Protein AF-A0A7S4EA00-F1 (afdb_monomer_lite)

pLDDT: mean 87.5, std 9.58, range [57.59, 98.19]

Sequence (141 aa):
MFYQASSFNQPLSGWQVDKVMNMNQMFGGASAFDQDLGWCVAYDVDTEDAFSSTPCESTSCSVEQRSDCPTGNVMTDSNIGTAVAAWLADATTAETTYGHISTWATGGVTDMSLLFCAQYCGSGTNSAAASFNEDIGAWDT

Radius of gyration: 18.72 Å; chains: 1; bounding box: 39×25×51 Å

Foldseek 3Di:
DCQLVLQDADAQLPDACQPAQELASVCQNVAAHQAQNCYEYELNHHCHSSQHNYPCVVCSSNYHHDNPGQNQQEDAQVPLLVLLLCCLVPVVVSCVRRNHLQRHAQPRYPDPPCSLPQDDPVPDHSVSSVVDDDHNVNHDD

Organism: NCBI:txid35677

InterPro domains:
  IPR005046 Protein of unknown function DUF285 [PF03382] (1-53)
  IPR005046 Protein of unknown function DUF285 [PF03382] (99-141)

Structure (mmCIF, N/CA/C/O backbone):
data_AF-A0A7S4EA00-F1
#
_entry.id   AF-A0A7S4EA00-F1
#
loop_
_atom_site.group_PDB
_atom_site.id
_atom_site.type_symbol
_atom_site.label_atom_id
_atom_site.label_alt_id
_atom_site.label_comp_id
_atom_site.label_asym_id
_atom_site.label_entity_id
_atom_site.label_seq_id
_atom_site.pdbx_PDB_ins_code
_atom_site.Cartn_x
_atom_site.Cartn_y
_atom_site.Cartn_z
_atom_site.occupancy
_atom_site.B_iso_or_equiv
_atom_site.auth_seq_id
_atom_site.auth_comp_id
_atom_site.auth_asym_id
_atom_site.auth_atom_id
_atom_site.pdbx_PDB_model_num
ATOM 1 N N . MET A 1 1 ? 12.920 -7.458 -7.567 1.00 78.44 1 MET A N 1
ATOM 2 C CA . MET A 1 1 ? 12.191 -8.727 -7.310 1.00 78.44 1 MET A CA 1
ATOM 3 C C . MET A 1 1 ? 11.848 -9.451 -8.611 1.00 78.44 1 MET A C 1
ATOM 5 O O . MET A 1 1 ? 12.065 -10.650 -8.692 1.00 78.44 1 MET A O 1
ATOM 9 N N . PHE A 1 2 ? 11.374 -8.734 -9.630 1.00 95.75 2 PHE A N 1
ATOM 10 C CA . PHE A 1 2 ? 10.991 -9.221 -10.958 1.00 95.75 2 PHE A CA 1
ATOM 11 C C . PHE A 1 2 ? 11.949 -8.739 -12.066 1.00 95.75 2 PHE A C 1
ATOM 13 O O . PHE A 1 2 ? 11.542 -8.554 -13.211 1.00 95.75 2 PHE A O 1
ATOM 20 N N . TYR A 1 3 ? 13.227 -8.525 -11.737 1.00 96.50 3 TYR A N 1
ATOM 21 C CA . TYR A 1 3 ? 14.236 -8.099 -12.708 1.00 96.50 3 TYR A CA 1
ATOM 22 C C . TYR A 1 3 ? 14.353 -9.123 -13.849 1.00 96.50 3 TYR A C 1
ATOM 24 O O . TYR A 1 3 ? 14.521 -10.317 -13.599 1.00 96.50 3 TYR A O 1
ATOM 32 N N . GLN A 1 4 ? 14.221 -8.657 -15.091 1.00 97.19 4 GLN A N 1
ATOM 33 C CA . GLN A 1 4 ? 14.167 -9.449 -16.326 1.00 97.19 4 GLN A CA 1
ATOM 34 C C . GLN A 1 4 ? 13.076 -10.533 -16.373 1.00 97.19 4 GLN A C 1
ATOM 36 O O . GLN A 1 4 ? 13.117 -11.419 -17.231 1.00 97.19 4 GLN A O 1
ATOM 41 N N . ALA A 1 5 ? 12.055 -10.459 -15.514 1.00 97.94 5 ALA A N 1
ATOM 42 C CA . ALA A 1 5 ? 10.876 -11.316 -15.604 1.00 97.94 5 ALA A CA 1
ATOM 43 C C . ALA A 1 5 ? 9.964 -10.835 -16.747 1.00 97.94 5 ALA A C 1
ATOM 45 O O . ALA A 1 5 ? 8.855 -10.356 -16.530 1.00 97.94 5 ALA A O 1
ATOM 46 N N . SER A 1 6 ? 10.447 -10.956 -17.985 1.00 97.81 6 SER A N 1
ATOM 47 C CA . SER A 1 6 ? 9.884 -10.336 -19.193 1.00 97.81 6 SER A CA 1
ATOM 48 C C . SER A 1 6 ? 8.419 -10.673 -19.480 1.00 97.81 6 SER A C 1
ATOM 50 O O . SER A 1 6 ? 7.765 -9.933 -20.207 1.00 97.81 6 SER A O 1
ATOM 52 N N . SER A 1 7 ? 7.907 -11.774 -18.921 1.00 98.12 7 SER A N 1
ATOM 53 C CA . SER A 1 7 ? 6.523 -12.247 -19.082 1.00 98.12 7 SER A CA 1
ATOM 54 C C . SER A 1 7 ? 5.611 -11.947 -17.883 1.00 98.12 7 SER A C 1
ATOM 56 O O . SER A 1 7 ? 4.431 -12.288 -17.920 1.00 98.12 7 SER A O 1
ATOM 58 N N . PHE A 1 8 ? 6.134 -11.373 -16.797 1.00 97.44 8 PHE A N 1
ATOM 59 C CA . PHE A 1 8 ? 5.345 -11.087 -15.600 1.00 97.44 8 PHE A CA 1
ATOM 60 C C . PHE A 1 8 ? 4.432 -9.873 -15.827 1.00 97.44 8 PHE A C 1
ATOM 62 O O . PHE A 1 8 ? 4.903 -8.809 -16.210 1.00 97.44 8 PHE A O 1
ATOM 69 N N . ASN A 1 9 ? 3.130 -10.041 -15.587 1.00 97.06 9 ASN A N 1
ATOM 70 C CA . ASN A 1 9 ? 2.118 -8.982 -15.703 1.00 97.06 9 ASN A CA 1
ATOM 71 C C . ASN A 1 9 ? 0.890 -9.292 -14.825 1.00 97.06 9 ASN A C 1
ATOM 73 O O . ASN A 1 9 ? -0.248 -9.248 -15.284 1.00 97.06 9 ASN A O 1
ATOM 77 N N . GLN A 1 10 ? 1.121 -9.767 -13.600 1.00 96.62 10 GLN A N 1
ATOM 78 C CA . GLN A 1 10 ? 0.038 -10.072 -12.660 1.00 96.62 10 GLN A CA 1
ATOM 79 C C . GLN A 1 10 ? -0.258 -8.848 -11.783 1.00 96.62 10 GLN A C 1
ATOM 81 O O . GLN A 1 10 ? 0.673 -8.093 -11.494 1.00 96.62 10 GLN A O 1
ATOM 86 N N . PRO A 1 11 ? -1.514 -8.650 -11.346 1.00 90.94 11 PRO A N 1
ATOM 87 C CA . PRO A 1 11 ? -1.885 -7.508 -10.517 1.00 90.94 11 PRO A CA 1
ATOM 88 C C . PRO A 1 11 ? -1.206 -7.575 -9.145 1.00 90.94 11 PRO A C 1
ATOM 90 O O . PRO A 1 11 ? -1.193 -8.628 -8.506 1.00 90.94 11 PRO A O 1
ATOM 93 N N . LEU A 1 12 ? -0.670 -6.440 -8.685 1.00 92.62 12 LEU A N 1
ATOM 94 C CA . LEU A 1 12 ? 0.019 -6.304 -7.393 1.00 92.62 12 LEU A CA 1
ATOM 95 C C . LEU A 1 12 ? -0.461 -5.095 -6.566 1.00 92.62 12 LEU A C 1
ATOM 97 O O . LEU A 1 12 ? 0.161 -4.751 -5.563 1.00 92.62 12 LEU A O 1
ATOM 101 N N . SER A 1 13 ? -1.566 -4.450 -6.946 1.00 85.00 13 SER A N 1
ATOM 102 C CA . SER A 1 13 ? -2.046 -3.216 -6.302 1.00 85.00 13 SER A CA 1
ATOM 103 C C . SER A 1 13 ? -2.381 -3.358 -4.812 1.00 85.00 13 SER A C 1
ATOM 105 O O . SER A 1 13 ? -2.360 -2.378 -4.080 1.00 85.00 13 SER A O 1
ATOM 107 N N . GLY A 1 14 ? -2.630 -4.580 -4.332 1.00 77.12 14 GLY A N 1
ATOM 108 C CA . GLY A 1 14 ? -2.878 -4.863 -2.913 1.00 77.12 14 GLY A CA 1
ATOM 109 C C . GLY A 1 14 ? -1.625 -5.005 -2.039 1.00 77.12 14 GLY A C 1
ATOM 110 O O . GLY A 1 14 ? -1.748 -5.354 -0.867 1.00 77.12 14 GLY A O 1
ATOM 111 N N . TRP A 1 15 ? -0.418 -4.825 -2.581 1.00 84.50 15 TRP A N 1
ATOM 112 C CA . TRP A 1 15 ? 0.810 -4.947 -1.791 1.00 84.50 15 TRP A CA 1
ATOM 113 C C . TRP A 1 15 ? 1.048 -3.735 -0.897 1.00 84.50 15 TRP A C 1
ATOM 115 O O . TRP A 1 15 ? 0.946 -2.590 -1.327 1.00 84.50 15 TRP A O 1
ATOM 125 N N . GLN A 1 16 ? 1.455 -4.010 0.341 1.00 75.50 16 GLN A N 1
ATOM 126 C CA . GLN A 1 16 ? 1.897 -2.987 1.282 1.00 75.50 16 GLN A CA 1
ATOM 127 C C . GLN A 1 16 ? 3.400 -2.795 1.150 1.00 75.50 16 GLN A C 1
ATOM 129 O O . GLN A 1 16 ? 4.184 -3.693 1.464 1.00 75.50 16 GLN A O 1
ATOM 134 N N . VAL A 1 17 ? 3.792 -1.634 0.641 1.00 83.50 17 VAL A N 1
ATOM 135 C CA . VAL A 1 17 ? 5.190 -1.299 0.348 1.00 83.50 17 VAL A CA 1
ATOM 136 C C . VAL A 1 17 ? 5.632 0.007 1.011 1.00 83.50 17 VAL A C 1
ATOM 138 O O . VAL A 1 17 ? 6.723 0.495 0.737 1.00 83.50 17 VAL A O 1
ATOM 141 N N . ASP A 1 18 ? 4.825 0.540 1.928 1.00 79.19 18 ASP A N 1
ATOM 142 C CA . ASP A 1 18 ? 5.047 1.797 2.654 1.00 79.19 18 ASP A CA 1
ATOM 143 C C . ASP A 1 18 ? 6.353 1.802 3.470 1.00 79.19 18 ASP A C 1
ATOM 145 O O . ASP A 1 18 ? 6.931 2.857 3.717 1.00 79.19 18 ASP A O 1
ATOM 149 N N . LYS A 1 19 ? 6.854 0.616 3.842 1.00 79.06 19 LYS A N 1
ATOM 150 C CA . LYS A 1 19 ? 8.128 0.425 4.560 1.00 79.06 19 LYS A CA 1
ATOM 151 C C . LYS A 1 19 ? 9.312 0.053 3.666 1.00 79.06 19 LYS A C 1
ATOM 153 O O . LYS A 1 19 ? 10.418 -0.152 4.171 1.00 79.06 19 LYS A O 1
ATOM 158 N N . VAL A 1 20 ? 9.100 -0.129 2.364 1.00 87.31 20 VAL A N 1
ATOM 159 C CA . VAL A 1 20 ? 10.180 -0.498 1.445 1.00 87.31 20 VAL A CA 1
ATOM 160 C C . VAL A 1 20 ? 11.039 0.735 1.189 1.00 87.31 20 VAL A C 1
ATOM 162 O O . VAL A 1 20 ? 10.546 1.744 0.706 1.00 87.31 20 VAL A O 1
ATOM 165 N N . MET A 1 21 ? 12.337 0.628 1.482 1.00 90.19 21 MET A N 1
ATOM 166 C CA . MET A 1 21 ? 13.304 1.721 1.291 1.00 90.19 21 MET A CA 1
ATOM 167 C C . MET A 1 21 ? 14.135 1.579 0.009 1.00 90.19 21 MET A C 1
ATOM 169 O O . MET A 1 21 ? 14.808 2.520 -0.398 1.00 90.19 21 MET A O 1
ATOM 173 N N . ASN A 1 22 ? 14.112 0.405 -0.629 1.00 94.25 22 ASN A N 1
ATOM 174 C CA . ASN A 1 22 ? 14.856 0.144 -1.857 1.00 94.25 22 ASN A CA 1
ATOM 175 C C . ASN A 1 22 ? 14.020 -0.710 -2.820 1.00 94.25 22 ASN A C 1
ATOM 177 O O . ASN A 1 22 ? 13.699 -1.864 -2.533 1.00 94.25 22 ASN A O 1
ATOM 181 N N . MET A 1 23 ? 13.687 -0.118 -3.961 1.00 95.38 23 MET A N 1
ATOM 182 C CA . MET A 1 23 ? 12.997 -0.716 -5.102 1.00 95.38 23 MET A CA 1
ATOM 183 C C . MET A 1 23 ? 13.875 -0.718 -6.361 1.00 95.38 23 MET A C 1
ATOM 185 O O . MET A 1 23 ? 13.362 -0.896 -7.469 1.00 95.38 23 MET A O 1
ATOM 189 N N . ASN A 1 24 ? 15.188 -0.535 -6.208 1.00 95.62 24 ASN A N 1
ATOM 190 C CA . ASN A 1 24 ? 16.119 -0.443 -7.322 1.00 95.62 24 ASN A CA 1
ATOM 191 C C . ASN A 1 24 ? 15.983 -1.672 -8.239 1.00 95.62 24 ASN A C 1
ATOM 193 O O . ASN A 1 24 ? 15.966 -2.819 -7.771 1.00 95.62 24 ASN A O 1
ATOM 197 N N . GLN A 1 25 ? 15.795 -1.427 -9.540 1.00 95.81 25 GLN A N 1
ATOM 198 C CA . GLN A 1 25 ? 15.594 -2.458 -10.569 1.00 95.81 25 GLN A CA 1
ATOM 199 C C . GLN A 1 25 ? 14.486 -3.485 -10.254 1.00 95.81 25 GLN A C 1
ATOM 201 O O . GLN A 1 25 ? 14.492 -4.602 -10.784 1.00 95.81 25 GLN A O 1
ATOM 206 N N . MET A 1 26 ? 13.506 -3.147 -9.402 1.00 96.75 26 MET A N 1
ATOM 207 C CA . MET A 1 26 ? 12.524 -4.115 -8.910 1.00 96.75 26 MET A CA 1
ATOM 208 C C . MET A 1 26 ? 11.763 -4.823 -10.035 1.00 96.75 26 MET A C 1
ATOM 210 O O . MET A 1 26 ? 11.577 -6.037 -9.918 1.00 96.75 26 MET A O 1
ATOM 214 N N . PHE A 1 27 ? 11.404 -4.100 -11.095 1.00 97.81 27 PHE A N 1
ATOM 215 C CA . PHE A 1 27 ? 10.779 -4.560 -12.340 1.00 97.81 27 PHE A CA 1
ATOM 216 C C . PHE A 1 27 ? 11.641 -4.257 -13.579 1.00 97.81 27 PHE A C 1
ATOM 218 O O . PHE A 1 27 ? 11.149 -4.346 -14.701 1.00 97.81 27 PHE A O 1
ATOM 225 N N . GLY A 1 28 ? 12.926 -3.925 -13.409 1.00 97.56 28 GLY A N 1
ATOM 226 C CA . GLY A 1 28 ? 13.810 -3.602 -14.531 1.00 97.56 28 GLY A CA 1
ATOM 227 C C . GLY A 1 28 ? 13.852 -4.741 -15.557 1.00 97.56 28 GLY A C 1
ATOM 228 O O . GLY A 1 28 ? 14.166 -5.879 -15.214 1.00 97.56 28 GLY A O 1
ATOM 229 N N . GLY A 1 29 ? 13.493 -4.480 -16.811 1.00 97.38 29 GLY A N 1
ATOM 230 C CA . GLY A 1 29 ? 13.412 -5.491 -17.870 1.00 97.38 29 GLY A CA 1
ATOM 231 C C . GLY A 1 29 ? 12.173 -6.398 -17.830 1.00 97.38 29 GLY A C 1
ATOM 232 O O . GLY A 1 29 ? 12.114 -7.368 -18.591 1.00 97.38 29 GLY A O 1
ATOM 233 N N . ALA A 1 30 ? 11.176 -6.120 -16.984 1.00 98.06 30 ALA A N 1
ATOM 234 C CA . ALA A 1 30 ? 9.879 -6.799 -17.003 1.00 98.06 30 ALA A CA 1
ATOM 235 C C . ALA A 1 30 ? 9.011 -6.266 -18.159 1.00 98.06 30 ALA A C 1
ATOM 237 O O . ALA A 1 30 ? 8.018 -5.575 -17.965 1.00 98.06 30 ALA A O 1
ATOM 238 N N . SER A 1 31 ? 9.397 -6.590 -19.393 1.00 98.00 31 SER A N 1
ATOM 239 C CA . SER A 1 31 ? 8.854 -5.987 -20.620 1.00 98.00 31 SER A CA 1
ATOM 240 C C . SER A 1 31 ? 7.346 -6.150 -20.853 1.00 98.00 31 SER A C 1
ATOM 242 O O . SER A 1 31 ? 6.796 -5.461 -21.706 1.00 98.00 31 SER A O 1
ATOM 244 N N . ALA A 1 32 ? 6.679 -7.071 -20.154 1.00 98.19 32 ALA A N 1
ATOM 245 C CA . ALA A 1 32 ? 5.228 -7.249 -20.227 1.00 98.19 32 ALA A CA 1
ATOM 246 C C . ALA A 1 32 ? 4.466 -6.551 -19.089 1.00 98.19 32 ALA A C 1
ATOM 248 O O . ALA A 1 32 ? 3.239 -6.570 -19.114 1.00 98.19 32 ALA A O 1
ATOM 249 N N . PHE A 1 33 ? 5.157 -5.989 -18.093 1.00 98.06 33 PHE A N 1
ATOM 250 C CA . PHE A 1 33 ? 4.533 -5.463 -16.884 1.00 98.06 33 PHE A CA 1
ATOM 251 C C . PHE A 1 33 ? 3.918 -4.080 -17.125 1.00 98.06 33 PHE A C 1
ATOM 253 O O . PHE A 1 33 ? 4.634 -3.101 -17.312 1.00 98.06 33 PHE A O 1
ATOM 260 N N . ASP A 1 34 ? 2.590 -4.015 -17.110 1.00 97.06 34 ASP A N 1
ATOM 261 C CA . ASP A 1 34 ? 1.805 -2.803 -17.368 1.00 97.06 34 ASP A CA 1
ATOM 262 C C . ASP A 1 34 ? 0.582 -2.767 -16.444 1.00 97.06 34 ASP A C 1
ATOM 264 O O . ASP A 1 34 ? -0.569 -2.794 -16.880 1.00 97.06 34 ASP A O 1
ATOM 268 N N . GLN A 1 35 ? 0.834 -2.859 -15.139 1.00 96.62 35 GLN A N 1
ATOM 269 C CA . GLN A 1 35 ? -0.214 -2.821 -14.121 1.00 96.62 3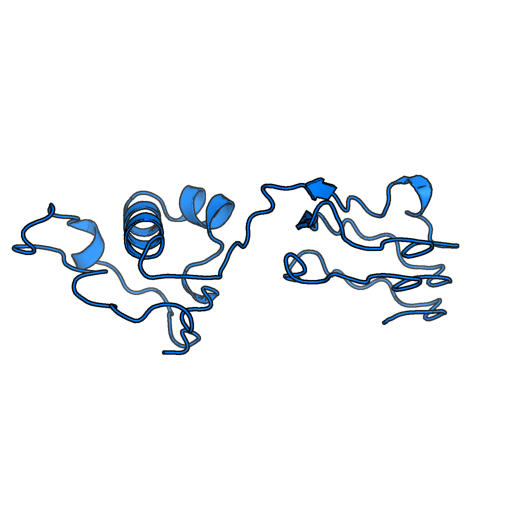5 GLN A CA 1
ATOM 270 C C . GLN A 1 35 ? -0.217 -1.473 -13.416 1.00 96.62 35 GLN A C 1
ATOM 272 O O . GLN A 1 35 ? 0.838 -0.913 -13.132 1.00 96.62 35 GLN A O 1
ATOM 277 N N . ASP A 1 36 ? -1.411 -1.009 -13.065 1.00 95.06 36 ASP A N 1
ATOM 278 C CA . ASP A 1 36 ? -1.577 0.090 -12.124 1.00 95.06 36 ASP A CA 1
ATOM 279 C C . ASP A 1 36 ? -1.296 -0.425 -10.708 1.00 95.06 36 ASP A C 1
ATOM 281 O O . ASP A 1 36 ? -2.024 -1.278 -10.187 1.00 95.06 36 ASP A O 1
ATOM 285 N N . LEU A 1 37 ? -0.192 0.028 -10.114 1.00 92.69 37 LEU A N 1
ATOM 286 C CA . LEU A 1 37 ? 0.194 -0.387 -8.771 1.00 92.69 37 LEU A CA 1
ATOM 287 C C . LEU A 1 37 ? -0.555 0.410 -7.707 1.00 92.69 37 LEU A C 1
ATOM 289 O O . LEU A 1 37 ? -0.900 -0.155 -6.673 1.00 92.69 37 LEU A O 1
ATOM 293 N N . GLY A 1 38 ? -0.789 1.706 -7.935 1.00 88.19 38 GLY A N 1
ATOM 294 C CA . GLY A 1 38 ? -1.370 2.609 -6.935 1.00 88.19 38 GLY A CA 1
ATOM 295 C C . GLY A 1 38 ? -0.632 2.604 -5.588 1.00 88.19 38 GLY A C 1
ATOM 296 O O . GLY A 1 38 ? -1.222 2.916 -4.555 1.00 88.19 38 GLY A O 1
ATOM 297 N N . TRP A 1 39 ? 0.636 2.182 -5.566 1.00 90.50 39 TRP A N 1
ATOM 298 C CA . TRP A 1 39 ? 1.402 2.070 -4.334 1.00 90.50 39 TRP A CA 1
ATOM 299 C C . TRP A 1 39 ? 1.819 3.442 -3.838 1.00 90.50 39 TRP A C 1
ATOM 301 O O . TRP A 1 39 ? 2.291 4.274 -4.611 1.00 90.50 39 TRP A O 1
ATOM 311 N N . CYS A 1 40 ? 1.750 3.620 -2.524 1.00 87.06 40 CYS A N 1
ATOM 312 C CA . CYS A 1 40 ? 2.386 4.738 -1.859 1.00 87.06 40 CYS A CA 1
ATOM 313 C C . CYS A 1 40 ? 3.657 4.258 -1.159 1.00 87.06 40 CYS A C 1
ATOM 315 O O . CYS A 1 40 ? 3.623 3.307 -0.377 1.00 87.06 40 CYS A O 1
ATOM 317 N N . VAL A 1 41 ? 4.775 4.916 -1.443 1.00 88.94 41 VAL A N 1
ATOM 318 C CA . VAL A 1 41 ? 6.094 4.618 -0.876 1.00 88.94 41 VAL A CA 1
ATOM 319 C C . VAL A 1 41 ? 6.672 5.858 -0.198 1.00 88.94 41 VAL A C 1
ATOM 321 O O . VAL A 1 41 ? 6.365 6.989 -0.583 1.00 88.94 41 VAL A O 1
ATOM 324 N N . ALA A 1 42 ? 7.508 5.655 0.820 1.00 87.00 42 ALA A N 1
ATOM 325 C CA . ALA A 1 42 ? 8.132 6.754 1.549 1.00 87.00 42 ALA A CA 1
ATOM 326 C C . ALA A 1 42 ? 8.892 7.701 0.604 1.00 87.00 42 ALA A C 1
ATOM 328 O O . ALA A 1 42 ? 9.484 7.273 -0.384 1.00 87.00 42 ALA A O 1
ATOM 329 N N . TYR A 1 43 ? 8.895 8.998 0.911 1.00 86.00 43 TYR A N 1
ATOM 330 C CA . TYR A 1 43 ? 9.527 10.016 0.060 1.00 86.00 43 TYR A CA 1
ATOM 331 C C . TYR A 1 43 ? 11.025 9.765 -0.225 1.00 86.00 43 TYR A C 1
ATOM 333 O O . TYR A 1 43 ? 11.560 10.265 -1.207 1.00 86.00 43 TYR A O 1
ATOM 341 N N . ASP A 1 44 ? 11.714 9.009 0.628 1.00 89.56 44 ASP A N 1
ATOM 342 C CA . ASP A 1 44 ? 13.137 8.681 0.529 1.00 89.56 44 ASP A CA 1
ATOM 343 C C . ASP A 1 44 ? 13.421 7.252 0.027 1.00 89.56 44 ASP A C 1
ATOM 345 O O . ASP A 1 44 ? 14.552 6.774 0.140 1.00 89.56 44 ASP A O 1
ATOM 349 N N . VAL A 1 45 ? 12.428 6.570 -0.554 1.00 91.25 45 VAL A N 1
ATOM 350 C CA . VAL A 1 45 ? 12.636 5.270 -1.204 1.00 91.25 45 VAL A CA 1
ATOM 351 C C . VAL A 1 45 ? 13.507 5.403 -2.458 1.00 91.25 45 VAL A C 1
ATOM 353 O O . VAL A 1 45 ? 13.286 6.253 -3.321 1.00 91.25 45 VAL A O 1
ATOM 356 N N . ASP A 1 46 ? 14.489 4.515 -2.600 1.00 93.56 46 ASP A N 1
ATOM 357 C CA . ASP A 1 46 ? 15.255 4.396 -3.840 1.00 93.56 46 ASP A CA 1
ATOM 358 C C . ASP A 1 46 ? 14.424 3.654 -4.899 1.00 93.56 46 ASP A C 1
ATOM 360 O O . ASP A 1 46 ? 14.205 2.447 -4.789 1.00 93.56 46 ASP A O 1
ATOM 364 N N . THR A 1 47 ? 13.954 4.370 -5.922 1.00 92.81 47 THR A N 1
ATOM 365 C CA . THR A 1 47 ? 13.229 3.805 -7.076 1.00 92.81 47 THR A CA 1
ATOM 366 C C . THR A 1 47 ? 14.038 3.873 -8.372 1.00 92.81 47 THR A C 1
ATOM 368 O O . THR A 1 47 ? 13.454 3.825 -9.457 1.00 92.81 47 THR A O 1
ATOM 371 N N . GLU A 1 48 ? 15.364 4.018 -8.292 1.00 94.62 48 GLU A N 1
ATOM 372 C CA . GLU A 1 48 ? 16.224 4.083 -9.474 1.00 94.62 48 GLU A CA 1
ATOM 373 C C . GLU A 1 48 ? 16.046 2.826 -10.340 1.00 94.62 48 GLU A C 1
ATOM 375 O O . GLU A 1 48 ? 16.078 1.691 -9.858 1.00 94.62 48 GLU A O 1
ATOM 380 N N . ASP A 1 49 ? 15.781 3.031 -11.632 1.00 95.31 49 ASP A N 1
ATOM 381 C CA . ASP A 1 49 ? 15.543 1.976 -12.624 1.00 95.31 49 ASP A CA 1
ATOM 382 C C . ASP A 1 49 ? 14.467 0.939 -12.248 1.00 95.31 49 ASP A C 1
ATOM 384 O O . ASP A 1 49 ? 14.377 -0.115 -12.892 1.00 95.31 49 ASP A O 1
ATOM 388 N N . ALA A 1 50 ? 13.620 1.226 -11.249 1.00 96.19 50 ALA A N 1
ATOM 389 C CA . ALA A 1 50 ? 12.635 0.287 -10.714 1.00 96.19 50 ALA A CA 1
ATOM 390 C C . ALA A 1 50 ? 11.711 -0.256 -11.806 1.00 96.19 50 ALA A C 1
ATOM 392 O O . ALA A 1 50 ? 11.374 -1.435 -11.788 1.00 96.19 50 ALA A O 1
ATOM 393 N N . PHE A 1 51 ? 11.375 0.585 -12.784 1.00 97.12 51 PHE A N 1
ATOM 394 C CA . PHE A 1 51 ? 10.496 0.275 -13.909 1.00 97.12 51 PHE A CA 1
ATOM 395 C C . PHE A 1 51 ? 11.206 0.371 -15.263 1.00 97.12 51 PHE A C 1
ATOM 397 O O . PHE A 1 51 ? 10.542 0.453 -16.294 1.00 97.12 51 PHE A O 1
ATOM 404 N N . SER A 1 52 ? 12.543 0.365 -15.282 1.00 97.62 52 SER A N 1
ATOM 405 C CA . SER A 1 52 ? 13.315 0.464 -16.526 1.00 97.62 52 SER A CA 1
ATOM 406 C C . SER A 1 52 ? 12.915 -0.633 -17.519 1.00 97.62 52 SER A C 1
ATOM 408 O O . SER A 1 52 ? 12.781 -1.801 -17.154 1.00 97.62 52 SER A O 1
ATOM 410 N N . SER A 1 53 ? 12.730 -0.290 -18.796 1.00 97.31 53 SER A N 1
ATOM 411 C CA . SER A 1 53 ? 12.304 -1.241 -19.837 1.00 97.31 53 SER A CA 1
ATOM 412 C C . SER A 1 53 ? 10.958 -1.937 -19.556 1.00 97.31 53 SER A C 1
ATOM 414 O O . SER A 1 53 ? 10.758 -3.086 -19.964 1.00 97.31 53 SER A O 1
ATOM 416 N N . THR A 1 54 ? 10.032 -1.249 -18.881 1.00 97.50 54 THR A N 1
ATOM 417 C CA . THR A 1 54 ? 8.625 -1.664 -18.736 1.00 97.50 54 THR A CA 1
ATOM 418 C C . THR A 1 54 ? 7.703 -0.730 -19.535 1.00 97.50 54 THR A C 1
ATOM 420 O O . THR A 1 54 ? 8.039 0.438 -19.734 1.00 97.50 54 THR A O 1
ATOM 423 N N . PRO A 1 55 ? 6.528 -1.193 -19.997 1.00 98.06 55 PRO A N 1
ATOM 424 C CA . PRO A 1 55 ? 5.522 -0.330 -20.622 1.00 98.06 55 PRO A CA 1
ATOM 425 C C . PRO A 1 55 ? 5.116 0.897 -19.788 1.00 98.06 55 PRO A C 1
ATOM 427 O O . PRO A 1 55 ? 4.904 1.970 -20.351 1.00 98.06 55 PRO A O 1
ATOM 430 N N . CYS A 1 56 ? 5.060 0.760 -18.460 1.00 95.88 56 CYS A N 1
ATOM 431 C CA . CYS A 1 56 ? 4.650 1.824 -17.544 1.00 95.88 56 CYS A CA 1
ATOM 432 C C . CYS A 1 56 ? 5.815 2.644 -16.955 1.00 95.88 56 CYS A C 1
ATOM 434 O O . CYS A 1 56 ? 5.585 3.463 -16.059 1.00 95.88 56 CYS A O 1
ATOM 436 N N . GLU A 1 57 ? 7.036 2.505 -17.494 1.00 96.62 57 GLU A N 1
ATOM 437 C CA . GLU A 1 57 ? 8.259 3.197 -17.052 1.00 96.62 57 GLU A CA 1
ATOM 438 C C . GLU A 1 57 ? 8.067 4.711 -16.894 1.00 96.62 57 GLU A C 1
ATOM 440 O O . GLU A 1 57 ? 8.399 5.277 -15.856 1.00 96.62 57 GLU A O 1
ATOM 445 N N . SER A 1 58 ? 7.454 5.372 -17.882 1.00 94.69 58 SER A N 1
ATOM 446 C CA . SER A 1 58 ? 7.245 6.828 -17.863 1.00 94.69 58 SER A CA 1
ATOM 447 C C . SER A 1 58 ? 6.267 7.312 -16.790 1.00 94.69 58 SER A C 1
ATOM 449 O O . SER A 1 58 ? 6.192 8.507 -16.520 1.00 94.69 58 SER A O 1
ATOM 451 N N . THR A 1 59 ? 5.477 6.400 -16.228 1.00 95.06 59 THR A N 1
ATOM 452 C CA . THR A 1 59 ? 4.470 6.681 -15.194 1.00 95.06 59 THR A CA 1
ATOM 453 C C . THR A 1 59 ? 4.847 6.095 -13.840 1.00 95.06 59 THR A C 1
ATOM 455 O O . THR A 1 59 ? 4.067 6.209 -12.898 1.00 95.06 59 THR A O 1
ATOM 458 N N . SER A 1 60 ? 5.994 5.410 -13.751 1.00 94.50 60 SER A N 1
ATOM 459 C CA . SER A 1 60 ? 6.353 4.571 -12.605 1.00 94.50 60 SER A CA 1
ATOM 460 C C . SER A 1 60 ? 5.215 3.635 -12.182 1.00 94.50 60 SER A C 1
ATOM 462 O O . SER A 1 60 ? 5.034 3.383 -10.997 1.00 94.50 60 SER A O 1
ATOM 464 N N . CYS A 1 61 ? 4.398 3.183 -13.141 1.00 94.62 61 CYS A N 1
ATOM 465 C CA . CYS A 1 61 ? 3.229 2.331 -12.908 1.00 94.62 61 CYS A CA 1
ATOM 466 C C . CYS A 1 61 ? 2.291 2.859 -11.792 1.00 94.62 61 CYS A C 1
ATOM 468 O O . CYS A 1 61 ? 1.758 2.080 -11.001 1.00 94.62 61 CYS A O 1
ATOM 470 N N . SER A 1 62 ? 2.130 4.189 -11.717 1.00 94.44 62 SER A N 1
ATOM 471 C CA . SER A 1 62 ? 1.353 4.927 -10.703 1.00 94.44 62 SER A CA 1
ATOM 472 C C . SER A 1 62 ? 1.872 4.832 -9.262 1.00 94.44 62 SER A C 1
ATOM 474 O O . SER A 1 62 ? 1.107 5.025 -8.318 1.00 94.44 62 SER A O 1
ATOM 476 N N . VAL A 1 63 ? 3.156 4.537 -9.057 1.00 93.00 63 VAL A N 1
ATOM 477 C CA . VAL A 1 63 ? 3.760 4.628 -7.721 1.00 93.00 63 VAL A CA 1
ATOM 478 C C . VAL A 1 63 ? 3.901 6.094 -7.299 1.00 93.00 63 VAL A C 1
ATOM 480 O O . VAL A 1 63 ? 4.528 6.894 -7.995 1.00 93.00 63 VAL A O 1
ATOM 483 N N . GLU A 1 64 ? 3.365 6.432 -6.127 1.00 90.12 64 GLU A N 1
ATOM 484 C CA . GLU A 1 64 ? 3.451 7.760 -5.519 1.00 90.12 64 GLU A CA 1
ATOM 485 C C . GLU A 1 64 ? 4.471 7.780 -4.370 1.00 90.12 64 GLU A C 1
ATOM 487 O O . GLU A 1 64 ? 4.342 7.041 -3.393 1.00 90.12 64 GLU A O 1
ATOM 492 N N . GLN A 1 65 ? 5.470 8.665 -4.449 1.00 89.19 65 GLN A N 1
ATOM 493 C CA . GLN A 1 65 ? 6.379 8.949 -3.333 1.00 89.19 65 GLN A CA 1
ATOM 494 C C . GLN A 1 65 ? 5.802 10.054 -2.451 1.00 89.19 65 GLN A C 1
ATOM 496 O O . GLN A 1 65 ? 5.697 11.207 -2.881 1.00 89.19 65 GLN A O 1
ATOM 501 N N . ARG A 1 66 ? 5.433 9.723 -1.210 1.00 83.69 66 ARG A N 1
ATOM 502 C CA . ARG A 1 66 ? 4.831 10.681 -0.275 1.00 83.69 66 ARG A CA 1
ATOM 503 C C . ARG A 1 66 ? 5.361 10.500 1.144 1.00 83.69 66 ARG A C 1
ATOM 505 O O . ARG A 1 66 ? 5.728 9.409 1.567 1.00 83.69 66 ARG A O 1
ATOM 512 N N . SER A 1 67 ? 5.401 11.595 1.901 1.00 73.50 67 SER A N 1
ATOM 513 C CA . SER A 1 67 ? 5.743 11.577 3.332 1.00 73.50 67 SER A CA 1
ATOM 514 C C . SER A 1 67 ? 4.571 11.147 4.221 1.00 73.50 67 SER A C 1
ATOM 516 O O . SER A 1 67 ? 4.773 10.849 5.394 1.00 73.50 67 SER A O 1
ATOM 518 N N . ASP A 1 68 ? 3.359 11.129 3.668 1.00 70.94 68 ASP A N 1
ATOM 519 C CA . ASP A 1 68 ? 2.099 10.798 4.330 1.00 70.94 68 ASP A CA 1
ATOM 520 C C . ASP A 1 68 ? 1.436 9.563 3.712 1.00 70.94 68 ASP A C 1
ATOM 522 O O . ASP A 1 68 ? 0.208 9.454 3.705 1.00 70.94 68 ASP A O 1
ATOM 526 N N . CYS A 1 69 ? 2.237 8.635 3.175 1.00 69.19 69 CYS A N 1
ATOM 527 C CA . CYS A 1 69 ? 1.691 7.378 2.692 1.00 69.19 69 CYS A CA 1
ATOM 528 C C . CYS A 1 69 ? 0.844 6.724 3.775 1.00 69.19 69 CYS A C 1
ATOM 530 O O . CYS A 1 69 ? 1.287 6.685 4.928 1.00 69.19 69 CYS A O 1
ATOM 532 N N . PRO A 1 70 ? -0.351 6.206 3.435 1.00 61.72 70 PRO A N 1
ATOM 533 C CA . PRO A 1 70 ? -1.101 5.403 4.373 1.00 61.72 70 PRO A CA 1
ATOM 534 C C . PRO A 1 70 ? -0.167 4.276 4.794 1.00 61.72 70 PRO A C 1
ATOM 536 O O . PRO A 1 70 ? 0.135 3.386 4.001 1.00 61.72 70 PRO A O 1
ATOM 539 N N . THR A 1 71 ? 0.304 4.303 6.041 1.00 60.00 71 THR A N 1
ATOM 540 C CA . THR A 1 71 ? 1.045 3.196 6.666 1.00 60.00 71 THR A CA 1
ATOM 541 C C . THR A 1 71 ? 0.080 2.046 6.960 1.00 60.00 71 THR A C 1
ATOM 543 O O . THR A 1 71 ? 0.109 1.449 8.037 1.00 60.00 71 THR A O 1
ATOM 546 N N . GLY A 1 72 ? -0.903 1.889 6.070 1.00 60.94 72 GLY A N 1
ATOM 547 C CA . GLY A 1 72 ? -2.301 1.607 6.336 1.00 60.94 72 GLY A CA 1
ATOM 548 C C . GLY A 1 72 ? -2.439 0.148 6.636 1.00 60.94 72 GLY A C 1
ATOM 549 O O . GLY A 1 72 ? -2.704 -0.624 5.734 1.00 60.94 72 GLY A O 1
ATOM 550 N N . ASN A 1 73 ? -2.086 -0.183 7.869 1.00 67.00 73 ASN A N 1
ATOM 551 C CA . ASN A 1 73 ? -2.360 -1.389 8.625 1.00 67.00 73 ASN A CA 1
ATOM 552 C C . ASN A 1 73 ? -1.522 -1.377 9.908 1.00 67.00 73 ASN A C 1
ATOM 554 O O . ASN A 1 73 ? -1.873 -2.081 10.838 1.00 67.00 73 ASN A O 1
ATOM 558 N N . VAL A 1 74 ? -0.434 -0.601 10.014 1.00 81.81 74 VAL A N 1
ATOM 559 C CA . VAL A 1 74 ? 0.368 -0.578 11.245 1.00 81.81 74 VAL A CA 1
ATOM 560 C C . VAL A 1 74 ? -0.384 0.145 12.350 1.00 81.81 74 VAL A C 1
ATOM 562 O O . VAL A 1 74 ? -0.519 1.372 12.348 1.00 81.81 74 VAL A O 1
ATOM 565 N N . MET A 1 75 ? -0.827 -0.636 13.323 1.00 88.69 75 MET A N 1
ATOM 566 C CA . MET A 1 75 ? -1.497 -0.140 14.504 1.00 88.69 75 MET A CA 1
ATOM 567 C C . MET A 1 75 ? -0.507 0.025 15.657 1.00 88.69 75 MET A C 1
ATOM 569 O O . MET A 1 75 ? 0.369 -0.807 15.896 1.00 88.69 75 MET A O 1
ATOM 573 N N . THR A 1 76 ? -0.656 1.137 16.364 1.00 90.25 76 THR A N 1
ATOM 574 C CA . THR A 1 76 ? 0.050 1.502 17.592 1.00 90.25 76 THR A CA 1
ATOM 575 C C . THR A 1 76 ? -0.971 1.969 18.622 1.00 90.25 76 THR A C 1
ATOM 577 O O . THR A 1 76 ? -2.095 2.338 18.272 1.00 90.25 76 THR A O 1
ATOM 580 N N . ASP A 1 77 ? -0.571 2.053 19.891 1.00 88.88 77 ASP A N 1
ATOM 581 C CA . ASP A 1 77 ? -1.443 2.568 20.964 1.00 88.88 77 ASP A CA 1
ATOM 582 C C . ASP A 1 77 ? -2.009 3.964 20.660 1.00 88.88 77 ASP A C 1
ATOM 584 O O . ASP A 1 77 ? -3.096 4.327 21.104 1.00 88.88 77 ASP A O 1
ATOM 588 N N . SER A 1 78 ? -1.282 4.760 19.871 1.00 87.38 78 SER A N 1
ATOM 589 C CA . SER A 1 78 ? -1.691 6.112 19.495 1.00 87.38 78 SER A CA 1
ATOM 590 C C . SER A 1 78 ? -2.766 6.174 18.407 1.00 87.38 78 SER A C 1
ATOM 592 O O . SER A 1 78 ? -3.429 7.207 18.305 1.00 87.38 78 SER A O 1
ATOM 594 N N . ASN A 1 79 ? -2.940 5.135 17.581 1.00 89.06 79 ASN A N 1
ATOM 595 C CA . ASN A 1 79 ? -3.827 5.199 16.413 1.00 89.06 79 ASN A CA 1
ATOM 596 C C . ASN A 1 79 ? -4.963 4.160 16.421 1.00 89.06 79 ASN A C 1
ATOM 598 O O . ASN A 1 79 ? -6.032 4.465 15.887 1.00 89.06 79 ASN A O 1
ATOM 602 N N . ILE A 1 80 ? -4.798 3.004 17.078 1.00 91.50 80 ILE A N 1
ATOM 603 C CA . ILE A 1 80 ? -5.739 1.883 16.943 1.00 91.50 80 ILE A CA 1
ATOM 604 C C . ILE A 1 80 ? -7.145 2.233 17.430 1.00 91.50 80 ILE A C 1
ATOM 606 O O . ILE A 1 80 ? -8.126 1.904 16.769 1.00 91.50 80 ILE A O 1
ATOM 610 N N . GLY A 1 81 ? -7.269 2.984 18.528 1.00 91.56 81 GLY A N 1
ATOM 611 C CA . GLY A 1 81 ? -8.574 3.419 19.031 1.00 91.56 81 GLY A CA 1
ATOM 612 C C . GLY A 1 81 ? -9.322 4.312 18.036 1.00 91.56 81 GLY A C 1
ATOM 613 O O . GLY A 1 81 ? -10.532 4.173 17.863 1.00 91.56 81 GLY A O 1
ATOM 614 N N . THR A 1 82 ? -8.600 5.187 17.328 1.00 90.00 82 THR A N 1
ATOM 615 C CA . THR A 1 82 ? -9.182 6.051 16.289 1.00 90.00 82 THR A CA 1
ATOM 616 C C . THR A 1 82 ? -9.586 5.235 15.064 1.00 90.00 82 THR A C 1
ATOM 618 O O . THR A 1 82 ? -10.681 5.436 14.541 1.00 90.00 82 THR A O 1
ATOM 621 N N . ALA A 1 83 ? -8.747 4.285 14.638 1.00 90.69 83 ALA A N 1
ATOM 622 C CA . ALA A 1 83 ? -9.035 3.409 13.506 1.00 90.69 83 ALA A CA 1
ATOM 623 C C . ALA A 1 83 ? -10.260 2.519 13.772 1.00 90.69 83 ALA A C 1
ATOM 625 O O . ALA A 1 83 ? -11.173 2.475 12.949 1.00 90.69 83 ALA A O 1
ATOM 626 N N . VAL A 1 84 ? -10.343 1.883 14.950 1.00 93.12 84 VAL A N 1
ATOM 627 C CA . VAL A 1 84 ? -11.515 1.092 15.368 1.00 93.12 84 VAL A CA 1
ATOM 628 C C . VAL A 1 84 ? -12.767 1.966 15.422 1.00 93.12 84 VAL A C 1
ATOM 630 O O . VAL A 1 84 ? -13.808 1.582 14.894 1.00 93.12 84 VAL A O 1
ATOM 633 N N . ALA A 1 85 ? -12.689 3.162 16.013 1.00 91.19 85 ALA A N 1
ATOM 634 C CA . ALA A 1 85 ? -13.833 4.067 16.078 1.00 91.19 85 ALA A CA 1
ATOM 635 C C . ALA A 1 85 ? -14.322 4.493 14.683 1.00 91.19 85 ALA A C 1
ATOM 637 O O . ALA A 1 85 ? -15.533 4.536 14.460 1.00 91.19 85 ALA A O 1
ATOM 638 N N . ALA A 1 86 ? -13.401 4.767 13.752 1.00 91.38 86 ALA A N 1
ATOM 639 C CA . ALA A 1 86 ? -13.719 5.074 12.361 1.00 91.38 86 ALA A CA 1
ATOM 640 C C . ALA A 1 86 ? -14.368 3.874 11.659 1.00 91.38 86 ALA A C 1
ATOM 642 O O . ALA A 1 86 ? -15.418 4.037 11.044 1.00 91.38 86 ALA A O 1
ATOM 643 N N . TRP A 1 87 ? -13.804 2.672 11.819 1.00 93.50 87 TRP A N 1
ATOM 644 C CA . TRP A 1 87 ? -14.351 1.435 11.254 1.00 93.50 87 TRP A CA 1
ATOM 645 C C . TRP A 1 87 ? -15.784 1.171 11.713 1.00 93.50 87 TRP A C 1
ATOM 647 O O . TRP A 1 87 ? -16.669 0.877 10.915 1.00 93.50 87 TRP A O 1
ATOM 657 N N . LEU A 1 88 ? -16.029 1.329 13.012 1.00 92.69 88 LEU A N 1
ATOM 658 C CA . LEU A 1 88 ? -17.349 1.140 13.605 1.00 92.69 88 LEU A CA 1
ATOM 659 C C . LEU A 1 88 ? -18.360 2.218 13.184 1.00 92.69 88 LEU A C 1
ATOM 661 O O . LEU A 1 88 ? -19.562 1.973 13.254 1.00 92.69 88 LEU A O 1
ATOM 665 N N . ALA A 1 89 ? -17.902 3.409 12.795 1.00 91.94 89 ALA A N 1
ATOM 666 C CA . ALA A 1 89 ? -18.769 4.484 12.319 1.00 91.94 89 ALA A CA 1
ATOM 667 C C . ALA A 1 89 ? -19.107 4.339 10.825 1.00 91.94 89 ALA A C 1
ATOM 669 O O . ALA A 1 89 ? -20.264 4.508 10.443 1.00 91.94 89 ALA A O 1
ATOM 670 N N . ASP A 1 90 ? -18.104 4.035 10.000 1.00 92.69 90 ASP A N 1
ATOM 671 C CA . ASP A 1 90 ? -18.218 3.813 8.559 1.00 92.69 90 ASP A CA 1
ATOM 672 C C . ASP A 1 90 ? -17.026 2.979 8.063 1.00 92.69 90 ASP A C 1
ATOM 674 O O . ASP A 1 90 ? -15.937 3.500 7.804 1.00 92.69 90 ASP A O 1
ATOM 678 N N . ALA A 1 91 ? -17.253 1.676 7.898 1.00 90.94 91 ALA A N 1
ATOM 679 C CA . ALA A 1 91 ? -16.239 0.741 7.426 1.00 90.94 91 ALA A CA 1
ATOM 680 C C . ALA A 1 91 ? -15.734 1.071 6.012 1.00 90.94 91 ALA A C 1
ATOM 682 O O . ALA A 1 91 ? -14.550 0.907 5.747 1.00 90.94 91 ALA A O 1
ATOM 683 N N . THR A 1 92 ? -16.585 1.604 5.123 1.00 88.25 92 THR A N 1
ATOM 684 C CA . THR A 1 92 ? -16.172 1.926 3.743 1.00 88.25 92 THR A CA 1
ATOM 685 C C . THR A 1 92 ? -15.161 3.066 3.752 1.00 88.25 92 THR A C 1
ATOM 687 O O . THR A 1 92 ? -14.110 2.986 3.120 1.00 88.25 92 THR A O 1
ATOM 690 N N . THR A 1 93 ? -15.448 4.123 4.512 1.00 85.25 93 THR A N 1
ATOM 691 C CA . THR A 1 93 ? -14.524 5.253 4.652 1.00 85.25 93 THR A CA 1
ATOM 692 C C . THR A 1 93 ? -13.262 4.843 5.418 1.00 85.25 93 THR A C 1
ATOM 694 O O . THR A 1 93 ? -12.153 5.204 5.017 1.00 85.25 93 THR A O 1
ATOM 697 N N . ALA A 1 94 ? -13.394 4.051 6.485 1.00 87.00 94 ALA A N 1
ATOM 698 C CA . ALA A 1 94 ? -12.253 3.567 7.255 1.00 87.00 94 ALA A CA 1
ATOM 699 C C . ALA A 1 94 ? -11.316 2.683 6.422 1.00 87.00 94 ALA A C 1
ATOM 701 O O . ALA A 1 94 ? -10.103 2.841 6.528 1.00 87.00 94 ALA A O 1
ATOM 702 N N . GLU A 1 95 ? -11.851 1.830 5.549 1.00 86.25 95 GLU A N 1
ATOM 703 C CA . GLU A 1 95 ? -11.065 0.969 4.663 1.00 86.25 95 GLU A CA 1
ATOM 704 C C . GLU A 1 95 ? -10.163 1.778 3.723 1.00 86.25 95 GLU A C 1
ATOM 706 O O . GLU A 1 95 ? -9.001 1.426 3.532 1.00 86.25 95 GLU A O 1
ATOM 711 N N . THR A 1 96 ? -10.633 2.928 3.224 1.00 76.88 96 THR A N 1
ATOM 712 C CA . THR A 1 96 ? -9.798 3.824 2.397 1.00 76.88 96 THR A CA 1
ATOM 713 C C . THR A 1 96 ? -8.655 4.493 3.163 1.00 76.88 96 THR A C 1
ATOM 715 O O . THR A 1 96 ? -7.681 4.927 2.554 1.00 76.88 96 THR A O 1
ATOM 718 N N . THR A 1 97 ? -8.770 4.597 4.491 1.00 78.56 97 THR A N 1
ATOM 719 C CA . THR A 1 97 ? -7.825 5.341 5.340 1.00 78.56 97 THR A CA 1
ATOM 720 C C . THR A 1 97 ? -6.855 4.416 6.078 1.00 78.56 97 THR A C 1
ATOM 722 O O . THR A 1 97 ? -5.667 4.715 6.181 1.00 78.56 97 THR A O 1
ATOM 725 N N . TYR A 1 98 ? -7.357 3.297 6.602 1.00 81.25 98 TYR A N 1
ATOM 726 C CA . TYR A 1 98 ? -6.637 2.381 7.487 1.00 81.25 98 TYR A CA 1
ATOM 727 C C . TYR A 1 98 ? -6.452 0.982 6.893 1.00 81.25 98 TYR A C 1
ATOM 729 O O . TYR A 1 98 ? -5.788 0.163 7.520 1.00 81.25 98 TYR A O 1
ATOM 737 N N . GLY A 1 99 ? -7.024 0.702 5.718 1.00 81.69 99 GLY A N 1
ATOM 738 C CA . GLY A 1 99 ? -7.166 -0.659 5.209 1.00 81.69 99 GLY A CA 1
ATOM 739 C C . GLY A 1 99 ? -8.305 -1.410 5.900 1.00 81.69 99 GLY A C 1
ATOM 740 O O . GLY A 1 99 ? -8.865 -0.949 6.902 1.00 81.69 99 GLY A O 1
ATOM 741 N N . HIS A 1 100 ? -8.665 -2.571 5.351 1.00 87.31 100 HIS A N 1
ATOM 742 C CA . HIS A 1 100 ? -9.687 -3.432 5.941 1.00 87.31 100 HIS A CA 1
ATOM 743 C C . HIS A 1 100 ? -9.264 -3.837 7.358 1.00 87.31 100 HIS A C 1
ATOM 745 O O . HIS A 1 100 ? -8.095 -4.145 7.593 1.00 87.31 100 HIS A O 1
ATOM 751 N N . ILE A 1 101 ? -10.198 -3.876 8.313 1.00 90.62 101 ILE A N 1
ATOM 752 C CA . ILE A 1 101 ? -9.851 -4.147 9.716 1.00 90.62 101 ILE A CA 1
ATOM 753 C C . ILE A 1 101 ? -9.102 -5.468 9.908 1.00 90.62 101 ILE A C 1
ATOM 755 O O . ILE A 1 101 ? -8.221 -5.566 10.755 1.00 90.62 101 ILE A O 1
ATOM 759 N N . SER A 1 102 ? -9.385 -6.461 9.066 1.00 89.25 102 SER A N 1
ATOM 760 C CA . SER A 1 102 ? -8.717 -7.765 9.082 1.00 89.25 102 SER A CA 1
ATOM 761 C C . SER A 1 102 ? -7.232 -7.714 8.720 1.00 89.25 102 SER A C 1
ATOM 763 O O . SER A 1 102 ? -6.531 -8.687 8.965 1.00 89.25 102 SER A O 1
ATOM 765 N N . THR A 1 103 ? -6.747 -6.646 8.084 1.00 83.81 103 THR A N 1
ATOM 766 C CA . THR A 1 103 ? -5.361 -6.559 7.603 1.00 83.81 103 THR A CA 1
ATOM 767 C C . THR A 1 103 ? -4.455 -5.753 8.522 1.00 83.81 103 THR A C 1
ATOM 769 O O . THR A 1 103 ? -3.254 -5.680 8.276 1.00 83.81 103 THR A O 1
ATOM 772 N N . TRP A 1 104 ? -4.999 -5.161 9.586 1.00 87.88 104 TRP A N 1
ATOM 773 C CA . TRP A 1 104 ? -4.230 -4.344 10.516 1.00 87.88 104 TRP A CA 1
ATOM 774 C C . TRP A 1 104 ? -3.127 -5.166 11.206 1.00 87.88 104 TRP A C 1
ATOM 776 O O . TRP A 1 104 ? -3.394 -6.143 11.899 1.00 87.88 104 TRP A O 1
ATOM 786 N N . ALA A 1 105 ? -1.878 -4.746 11.016 1.00 86.88 105 ALA A N 1
ATOM 787 C CA . ALA A 1 105 ? -0.694 -5.219 11.714 1.00 86.88 105 ALA A CA 1
ATOM 788 C C . ALA A 1 105 ? -0.66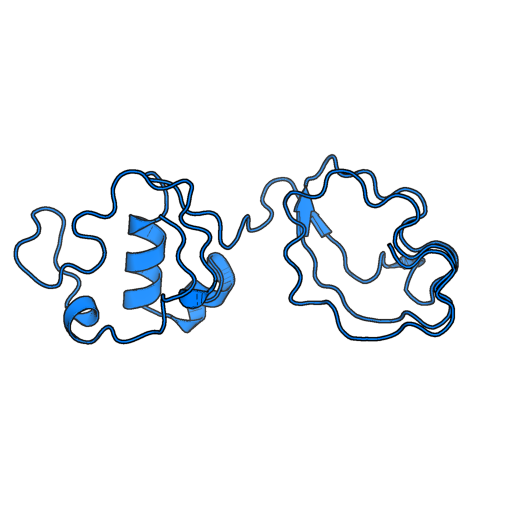2 -4.611 13.121 1.00 86.88 105 ALA A C 1
ATOM 790 O O . ALA A 1 105 ? -0.299 -3.445 13.310 1.00 86.88 105 ALA A O 1
ATOM 791 N N . THR A 1 106 ? -1.058 -5.403 14.108 1.00 90.00 106 THR A N 1
ATOM 792 C CA . THR A 1 106 ? -1.266 -4.958 15.487 1.00 90.00 106 THR A CA 1
ATOM 793 C C . THR A 1 106 ? -0.071 -5.160 16.403 1.00 90.00 106 THR A C 1
ATOM 795 O O . THR A 1 106 ? -0.124 -4.703 17.541 1.00 90.00 106 THR A O 1
ATOM 798 N N . GLY A 1 107 ? 1.031 -5.742 15.922 1.00 87.12 107 GLY A N 1
ATOM 799 C CA . GLY A 1 107 ? 2.214 -6.010 16.749 1.00 87.12 107 GLY A CA 1
ATOM 800 C C . GLY A 1 107 ? 2.892 -4.777 17.373 1.00 87.12 107 GLY A C 1
ATOM 801 O O . GLY A 1 107 ? 3.802 -4.923 18.185 1.00 87.12 107 GLY A O 1
ATOM 802 N N . GLY A 1 108 ? 2.482 -3.557 17.001 1.00 84.62 108 GLY A N 1
ATOM 803 C CA . GLY A 1 108 ? 2.912 -2.297 17.622 1.00 84.62 108 GLY A CA 1
ATOM 804 C C . GLY A 1 108 ? 1.987 -1.767 18.728 1.00 84.62 108 GLY A C 1
ATOM 805 O O . GLY A 1 108 ? 2.278 -0.714 19.298 1.00 84.62 108 GLY A O 1
ATOM 806 N N . VAL A 1 109 ? 0.876 -2.448 19.014 1.00 91.69 109 VAL A N 1
ATOM 807 C CA . VAL A 1 109 ? -0.111 -2.075 20.036 1.00 91.69 109 VAL A CA 1
ATOM 808 C C . VAL A 1 109 ? 0.178 -2.843 21.320 1.00 91.69 109 VAL A C 1
ATOM 810 O O . VAL A 1 109 ? 0.227 -4.069 21.326 1.00 91.69 109 VAL A O 1
ATOM 813 N N . THR A 1 110 ? 0.344 -2.124 22.423 1.00 91.00 110 THR A N 1
ATOM 814 C CA . THR A 1 110 ? 0.554 -2.697 23.756 1.00 91.00 110 THR A CA 1
ATOM 815 C C . THR A 1 110 ? -0.704 -2.659 24.624 1.00 91.00 110 THR A C 1
ATOM 817 O O . THR A 1 110 ? -0.807 -3.438 25.573 1.00 91.00 110 THR A O 1
ATOM 820 N N . ASP A 1 111 ? -1.683 -1.815 24.280 1.00 89.50 111 ASP A N 1
ATOM 821 C CA . ASP A 1 111 ? -2.962 -1.694 24.976 1.00 89.50 111 ASP A CA 1
ATOM 822 C C . ASP A 1 111 ? -4.155 -1.888 24.023 1.00 89.50 111 ASP A C 1
ATOM 824 O O . ASP A 1 111 ? -4.570 -0.992 23.290 1.00 89.50 111 ASP A O 1
ATOM 828 N N . MET A 1 112 ? -4.741 -3.086 24.073 1.00 90.25 112 MET A N 1
ATOM 829 C CA . MET A 1 112 ? -5.967 -3.447 23.345 1.00 90.25 112 MET A CA 1
ATOM 830 C C . MET A 1 112 ? -7.243 -3.184 24.158 1.00 90.25 112 MET A C 1
ATOM 832 O O . MET A 1 112 ? -8.340 -3.609 23.772 1.00 90.25 112 MET A O 1
ATOM 836 N N . SER A 1 113 ? -7.129 -2.559 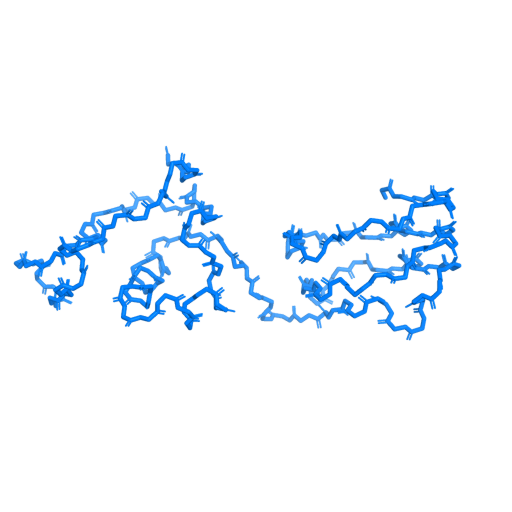25.332 1.00 87.88 113 SER A N 1
ATOM 837 C CA . SER A 1 113 ? -8.265 -2.406 26.228 1.00 87.88 113 SER A CA 1
ATOM 838 C C . SER A 1 113 ? -9.345 -1.517 25.613 1.00 87.88 113 SER A C 1
ATOM 840 O O . SER A 1 113 ? -9.095 -0.483 25.000 1.00 87.88 113 SER A O 1
ATOM 842 N N . LEU A 1 114 ? -10.596 -1.950 25.785 1.00 87.00 114 LEU A N 1
ATOM 843 C CA . LEU A 1 114 ? -11.800 -1.184 25.455 1.00 87.00 114 LEU A CA 1
ATOM 844 C C . LEU A 1 114 ? -11.980 -0.790 23.974 1.00 87.00 114 LEU A C 1
ATOM 846 O O . LEU A 1 114 ? -12.919 -0.047 23.687 1.00 87.00 114 LEU A O 1
ATOM 850 N N . LEU A 1 115 ? -11.188 -1.326 23.036 1.00 89.50 115 LEU A N 1
ATOM 851 C CA . LEU A 1 115 ? -11.292 -0.993 21.605 1.00 89.50 115 LEU A CA 1
ATOM 852 C C . LEU A 1 115 ? -12.706 -1.189 21.036 1.00 89.50 115 LEU A C 1
ATOM 854 O O . LEU A 1 115 ? -13.223 -0.317 20.346 1.00 89.50 115 LEU A O 1
ATOM 858 N N . PHE A 1 116 ? -13.368 -2.292 21.392 1.00 89.44 116 PHE A N 1
ATOM 859 C CA . PHE A 1 116 ? -14.732 -2.622 20.952 1.00 89.44 116 PHE A CA 1
ATOM 860 C C . PHE A 1 116 ? -15.760 -2.495 22.082 1.00 89.44 116 PHE A C 1
ATOM 862 O O . PHE A 1 116 ? -16.663 -3.319 22.234 1.00 89.44 116 PHE A O 1
ATOM 869 N N . CYS A 1 117 ? -15.622 -1.480 22.930 1.00 84.38 117 CYS A N 1
ATOM 870 C CA . CYS A 1 117 ? -16.517 -1.310 24.063 1.00 84.38 117 CYS A CA 1
ATOM 871 C C . CYS A 1 117 ? -17.803 -0.548 23.679 1.00 84.38 117 CYS A C 1
ATOM 873 O O . CYS A 1 117 ? -17.782 0.625 23.308 1.00 84.38 117 CYS A O 1
ATOM 875 N N . ALA A 1 118 ? -18.953 -1.224 23.788 1.00 80.12 118 ALA A N 1
ATOM 876 C CA . ALA A 1 118 ? -20.246 -0.671 23.379 1.00 80.12 118 ALA A CA 1
ATOM 877 C C . ALA A 1 118 ? -20.921 0.226 24.437 1.00 80.12 118 ALA A C 1
ATOM 879 O O . ALA A 1 118 ? -21.643 1.162 24.085 1.00 80.12 118 ALA A O 1
ATOM 880 N N . GLN A 1 119 ? -20.714 -0.047 25.732 1.00 74.94 119 GLN A N 1
ATOM 881 C CA . GLN A 1 119 ? -21.296 0.707 26.852 1.00 74.94 119 GLN A CA 1
ATOM 882 C C . GLN A 1 119 ? -20.356 0.721 28.074 1.00 74.94 119 GLN A C 1
ATOM 884 O O . GLN A 1 119 ? -19.663 -0.256 28.331 1.00 74.94 119 GLN A O 1
ATOM 889 N N . TYR A 1 120 ? -20.397 1.807 28.864 1.00 69.12 120 TYR A N 1
ATOM 890 C CA . TYR A 1 120 ? -19.717 1.970 30.170 1.00 69.12 120 TYR A CA 1
ATOM 891 C C . TYR A 1 120 ? -18.171 2.040 30.175 1.00 69.12 120 TYR A C 1
ATOM 893 O O . TYR A 1 120 ? -17.537 1.691 31.165 1.00 69.12 120 TYR A O 1
ATOM 901 N N . CYS A 1 121 ? -17.557 2.570 29.116 1.00 66.75 121 CYS A N 1
ATOM 902 C CA . CYS A 1 121 ? -16.098 2.546 28.900 1.00 66.75 121 CYS A CA 1
ATOM 903 C C . CYS A 1 121 ? -15.35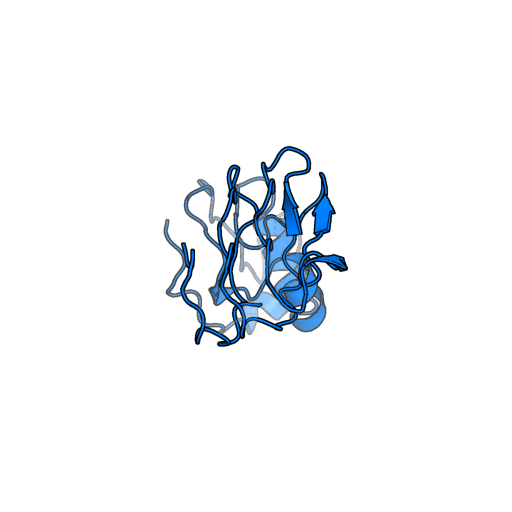7 3.831 29.328 1.00 66.75 121 CYS A C 1
ATOM 905 O O . CYS A 1 121 ? -14.162 3.965 29.101 1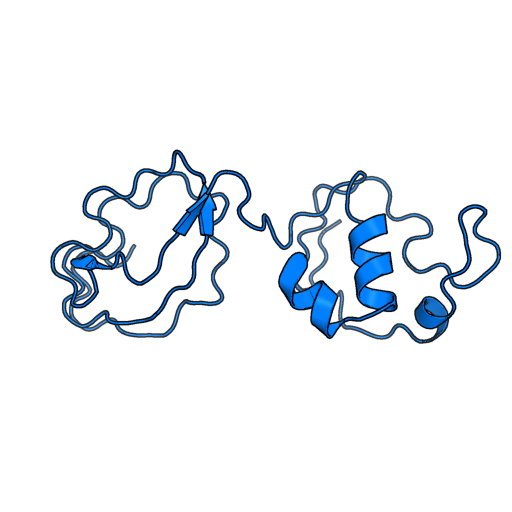.00 66.75 121 CYS A O 1
ATOM 907 N N . GLY A 1 122 ? -16.049 4.819 29.904 1.00 62.91 122 GLY A N 1
ATOM 908 C CA . GLY A 1 122 ? -15.438 6.068 30.387 1.00 62.91 122 GLY A CA 1
ATOM 909 C C . GLY A 1 122 ? -15.032 7.097 29.313 1.00 62.91 122 GLY A C 1
ATOM 910 O O . GLY A 1 122 ? -14.948 8.274 29.646 1.00 62.91 122 GLY A O 1
ATOM 911 N N . SER A 1 123 ? -14.864 6.710 28.041 1.00 57.59 123 SER A N 1
ATOM 912 C CA . SER A 1 123 ? -14.416 7.587 26.933 1.00 57.59 123 SER A CA 1
ATOM 913 C C . SER A 1 123 ? -15.395 7.704 25.750 1.00 57.59 123 SER A C 1
ATOM 915 O O . SER A 1 123 ? -15.009 8.069 24.643 1.00 57.59 123 SER A O 1
ATOM 917 N N . GLY A 1 124 ? -16.687 7.464 25.989 1.00 60.88 124 GLY A N 1
ATOM 918 C CA . GLY A 1 124 ? -17.737 7.522 24.967 1.00 60.88 124 GLY A CA 1
ATOM 919 C C . GLY A 1 124 ? -18.295 6.141 24.632 1.00 60.88 124 GLY A C 1
ATOM 920 O O . GLY A 1 124 ? -17.676 5.116 24.903 1.00 60.88 124 GLY A O 1
ATOM 921 N N . THR A 1 125 ? -19.521 6.109 24.116 1.00 66.31 125 THR A N 1
ATOM 922 C CA . THR A 1 125 ? -20.212 4.872 23.732 1.00 66.31 125 THR A CA 1
ATOM 923 C C . THR A 1 125 ? -20.271 4.781 22.217 1.00 66.31 125 THR A C 1
ATOM 925 O O . THR A 1 125 ? -20.940 5.609 21.596 1.00 66.31 125 THR A O 1
ATOM 928 N N . ASN A 1 126 ? -19.628 3.774 21.625 1.00 75.12 126 ASN A N 1
ATOM 929 C CA . ASN A 1 126 ? -19.882 3.406 20.237 1.00 75.12 126 ASN A CA 1
ATOM 930 C C . ASN A 1 126 ? -20.806 2.186 20.215 1.00 75.12 126 ASN A C 1
ATOM 932 O O . ASN A 1 126 ? -20.364 1.045 20.319 1.00 75.12 126 ASN A O 1
ATOM 936 N N . SER A 1 127 ? -22.111 2.424 20.090 1.00 82.19 127 SER A N 1
ATOM 937 C CA . SER A 1 127 ? -23.109 1.351 20.068 1.00 82.19 127 SER A CA 1
ATOM 938 C C . SER A 1 127 ? -22.917 0.362 18.915 1.00 82.19 127 SER A C 1
ATOM 940 O O . SER A 1 127 ? -23.359 -0.776 19.040 1.00 82.19 127 SER A O 1
ATOM 942 N N . ALA A 1 128 ? -22.248 0.758 17.823 1.00 84.81 128 ALA A N 1
ATOM 943 C CA . ALA A 1 128 ? -21.954 -0.143 16.709 1.00 84.81 128 ALA A CA 1
ATOM 944 C C . ALA A 1 128 ? -20.939 -1.231 17.093 1.00 84.81 128 ALA A C 1
ATOM 946 O O . ALA A 1 128 ? -20.949 -2.310 16.502 1.00 84.81 128 ALA A O 1
ATOM 947 N N . ALA A 1 129 ? -20.139 -1.011 18.146 1.00 86.94 129 ALA A N 1
ATOM 948 C CA . ALA A 1 129 ? -19.270 -2.045 18.700 1.00 86.94 129 ALA A CA 1
ATOM 949 C C . ALA A 1 129 ? -20.060 -3.276 19.179 1.00 86.94 129 ALA A C 1
ATOM 951 O O . ALA A 1 129 ? -19.546 -4.387 19.129 1.00 86.94 129 ALA A O 1
ATOM 952 N N . ALA A 1 130 ? -21.326 -3.110 19.594 1.00 86.44 130 ALA A N 1
ATOM 953 C CA . ALA A 1 130 ? -22.168 -4.227 20.034 1.00 86.44 130 ALA A CA 1
ATOM 954 C C . ALA A 1 130 ? -22.516 -5.207 18.902 1.00 86.44 130 ALA A C 1
ATOM 956 O O . ALA A 1 130 ? -22.840 -6.360 19.171 1.00 86.44 130 ALA A O 1
ATOM 957 N N . SER A 1 131 ? -22.487 -4.739 17.653 1.00 88.75 131 SER A N 1
ATOM 958 C CA . SER A 1 131 ? -22.776 -5.529 16.453 1.00 88.75 131 SER A CA 1
ATOM 959 C C . SER A 1 131 ? -21.523 -5.909 15.665 1.00 88.75 131 SER A C 1
ATOM 961 O O . SER A 1 131 ? -21.649 -6.485 14.587 1.00 88.75 131 SER A O 1
ATOM 963 N N . PHE A 1 132 ? -20.330 -5.575 16.163 1.00 91.12 132 PHE A N 1
ATOM 964 C CA . PHE A 1 132 ? -19.080 -5.889 15.482 1.00 91.12 132 PHE A CA 1
ATOM 965 C C . PHE A 1 132 ? -18.871 -7.405 15.392 1.00 91.12 132 PHE A C 1
ATOM 967 O O . PHE A 1 132 ? -18.949 -8.108 16.399 1.00 91.12 132 PHE A O 1
ATOM 974 N N . ASN A 1 133 ? -18.611 -7.902 14.182 1.00 91.50 133 ASN A N 1
ATOM 975 C CA . ASN A 1 133 ? -18.403 -9.326 13.913 1.00 91.50 133 ASN A CA 1
ATOM 976 C C . ASN A 1 133 ? -17.517 -9.547 12.671 1.00 91.50 133 ASN A C 1
ATOM 978 O O . ASN A 1 133 ? -17.763 -10.461 11.885 1.00 91.50 133 ASN A O 1
ATOM 982 N N . GLU A 1 134 ? -16.531 -8.675 12.459 1.00 91.69 134 GLU A N 1
ATOM 983 C CA . GLU A 1 134 ? -15.566 -8.835 11.365 1.00 91.69 134 GLU A CA 1
ATOM 984 C C . GLU A 1 134 ? -14.475 -9.846 11.730 1.00 91.69 134 GLU A C 1
ATOM 986 O O . GLU A 1 134 ? -14.184 -10.080 12.907 1.00 91.69 134 GLU A O 1
ATOM 991 N N . ASP A 1 135 ? -13.847 -10.429 10.710 1.00 88.38 135 ASP A N 1
ATOM 992 C CA . ASP A 1 135 ? -12.687 -11.297 10.899 1.00 88.38 135 ASP A CA 1
ATOM 993 C C . ASP A 1 135 ? -11.444 -10.462 11.241 1.00 88.38 135 ASP A C 1
ATOM 995 O O . ASP A 1 135 ? -10.962 -9.678 10.427 1.00 88.38 135 ASP A O 1
ATOM 999 N N . ILE A 1 136 ? -10.921 -10.642 12.452 1.00 89.69 136 ILE A N 1
ATOM 1000 C CA . ILE A 1 136 ? -9.671 -10.033 12.932 1.00 89.69 136 ILE A CA 1
ATOM 1001 C C . ILE A 1 136 ? -8.628 -11.099 13.296 1.00 89.69 136 ILE A C 1
ATOM 1003 O O . ILE A 1 136 ? -7.714 -10.851 14.075 1.00 89.69 136 ILE A O 1
ATOM 1007 N N . GLY A 1 137 ? -8.750 -12.312 12.744 1.00 86.12 137 GLY A N 1
ATO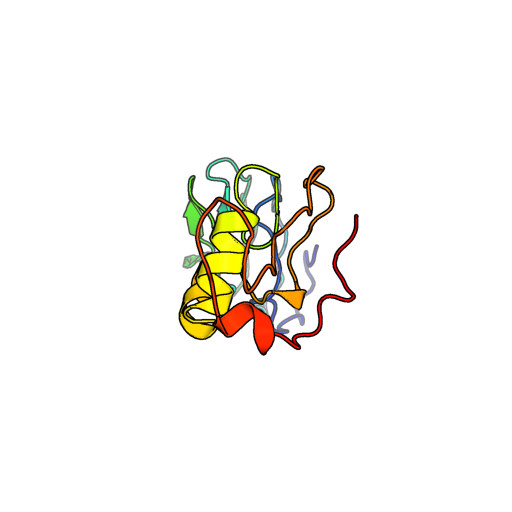M 1008 C CA . GLY A 1 137 ? -7.873 -13.441 13.066 1.00 86.12 137 GLY A CA 1
ATOM 1009 C C . GLY A 1 137 ? -6.414 -13.278 12.622 1.00 86.12 137 GLY A C 1
ATOM 1010 O O . GLY A 1 137 ? -5.564 -14.048 13.064 1.00 86.12 137 GLY A O 1
ATOM 1011 N N . ALA A 1 138 ? -6.119 -12.298 11.763 1.00 82.06 138 ALA A N 1
ATOM 1012 C CA . ALA A 1 138 ? -4.761 -11.970 11.332 1.00 82.06 138 ALA A CA 1
ATOM 1013 C C . ALA A 1 138 ? -4.063 -10.930 12.227 1.00 82.06 138 ALA A C 1
ATOM 1015 O O . ALA A 1 138 ? -2.897 -10.625 11.984 1.00 82.06 138 ALA A O 1
ATOM 1016 N N . TRP A 1 139 ? -4.748 -10.398 13.246 1.00 87.75 139 TRP A N 1
ATOM 1017 C CA . TRP A 1 139 ? -4.130 -9.506 14.225 1.00 87.75 139 TRP A CA 1
ATOM 1018 C C . TRP A 1 139 ? -3.070 -10.273 15.015 1.00 87.75 139 TRP A C 1
ATOM 1020 O O . TRP A 1 139 ? -3.368 -11.267 15.681 1.00 87.75 139 TRP A O 1
ATOM 1030 N N . ASP A 1 140 ? -1.826 -9.813 14.928 1.00 71.00 140 ASP A N 1
ATOM 1031 C CA . ASP A 1 140 ? -0.713 -10.313 15.716 1.00 71.00 140 ASP A CA 1
ATOM 1032 C C . ASP A 1 140 ? -0.509 -9.418 16.944 1.00 71.00 140 ASP A C 1
ATOM 1034 O O . ASP A 1 140 ? -0.195 -8.235 16.839 1.00 71.00 140 ASP A O 1
ATOM 1038 N N . THR A 1 141 ? -0.751 -9.960 18.134 1.00 59.62 141 THR A N 1
ATOM 1039 C CA . THR A 1 141 ? -0.458 -9.300 19.418 1.00 59.62 141 THR A CA 1
ATOM 1040 C C . THR A 1 141 ? 0.489 -10.153 20.229 1.00 59.62 141 THR A C 1
ATOM 1042 O O . THR A 1 141 ? 0.187 -11.366 20.342 1.00 59.62 141 THR A O 1
#

Secondary structure (DSSP, 8-state):
--TT-TT-----TT---TT--B-TTTTTT-TT-------EEETT-B-TTTTTTSTTGGGGGG-EEETT---TTEEETTTHHHHHHHHHH-HHHHHHHH--GGG-EEEE-S--TTTT--SS-SS---GGGGG-----TT---